Protein AF-A0AAW1QEC6-F1 (afdb_monomer_lite)

pLDDT: mean 80.55, std 9.45, range [51.34, 94.81]

InterPro domains:
  IPR000467 G-patch domain [PF01585] (105-147)
  IPR000467 G-patch domain [PS50174] (104-147)
  IPR000467 G-patch domain [SM00443] (102-147)
  IPR039146 G patch domain and ankyrin repeat-containing protein 1 [PTHR20923] (83-147)

Organism: NCBI:txid41462

Secondary structure (DSSP, 8-state):
-HHHHH--S-TT--EEEE----HHHHHHHHHHHHHTT-EEEEETTTEEEEE--TT--PPPHHHHHHHHHHHHT--SSSPPPHHHHHHHHHHHHTT---SSPPPTTSHHHHHHHHTT--TTPPSSTTS-S--SPPPP------SPTT-

Sequence (147 aa):
MASFVGDASQPSRTALELPRYTKLQRQQVRALAAVFGLEPRACGRVGQTLFKTKRAGPLTAAGEAQAQRLLACSITYGRPTAQLAQEMQAAMNQRTTLTTPIAETNKGSQMLRQMGWSQGMGLGVRGQGIMEPVPVALKHNRHGLGH

Structure (mmCIF, N/CA/C/O backbone):
data_AF-A0AAW1QEC6-F1
#
_entry.id   AF-A0AAW1QEC6-F1
#
loop_
_atom_site.group_PDB
_atom_site.id
_atom_site.type_symbol
_atom_site.label_atom_id
_atom_site.label_alt_id
_atom_site.label_comp_id
_atom_site.label_asym_id
_atom_site.label_entity_id
_atom_site.label_seq_id
_atom_site.pdbx_PDB_ins_code
_atom_site.Cartn_x
_atom_site.Cartn_y
_atom_site.Cartn_z
_atom_site.occupancy
_atom_site.B_iso_or_equiv
_atom_site.auth_seq_id
_atom_site.auth_comp_id
_atom_site.auth_asym_id
_atom_site.auth_atom_id
_atom_site.pdbx_PDB_model_num
ATOM 1 N N . MET A 1 1 ? 14.346 11.315 -0.765 1.00 71.31 1 MET A N 1
ATOM 2 C CA . MET A 1 1 ? 12.961 11.039 -0.310 1.00 71.31 1 MET A CA 1
ATOM 3 C C . MET A 1 1 ? 12.789 11.362 1.164 1.00 71.31 1 MET A C 1
ATOM 5 O O . MET A 1 1 ? 11.899 12.139 1.459 1.00 71.31 1 MET A O 1
ATOM 9 N N . ALA A 1 2 ? 13.643 10.848 2.058 1.00 75.25 2 ALA A N 1
ATOM 10 C CA . ALA A 1 2 ? 13.577 11.156 3.492 1.00 75.25 2 ALA A CA 1
ATOM 11 C C . ALA A 1 2 ? 13.607 12.668 3.790 1.00 75.25 2 ALA A C 1
ATOM 13 O O . ALA A 1 2 ? 12.725 13.164 4.482 1.00 75.25 2 ALA A O 1
ATOM 14 N N . SER A 1 3 ? 14.531 13.409 3.162 1.00 79.62 3 SER A N 1
ATOM 15 C CA . SER A 1 3 ? 14.571 14.876 3.242 1.00 79.62 3 SER A CA 1
ATOM 16 C C . SER A 1 3 ? 13.251 15.510 2.806 1.00 79.62 3 SER A C 1
ATOM 18 O O . SER A 1 3 ? 12.664 16.263 3.556 1.00 79.62 3 SER A O 1
ATOM 20 N N . PHE A 1 4 ? 12.716 15.133 1.644 1.00 81.50 4 PHE A N 1
ATOM 21 C CA . PHE A 1 4 ? 11.444 15.660 1.136 1.00 81.50 4 PHE A CA 1
ATOM 22 C C . PHE A 1 4 ? 10.246 15.418 2.074 1.00 81.50 4 PHE A C 1
ATOM 24 O O . PHE A 1 4 ? 9.373 16.277 2.165 1.00 81.50 4 PHE A O 1
ATOM 31 N N . VAL A 1 5 ? 10.193 14.275 2.765 1.00 80.06 5 VAL A N 1
ATOM 32 C CA . VAL A 1 5 ? 9.116 13.946 3.717 1.00 80.06 5 VAL A CA 1
ATOM 33 C C . VAL A 1 5 ? 9.247 14.749 5.014 1.00 80.06 5 VAL A C 1
ATOM 35 O O . VAL A 1 5 ? 8.240 15.254 5.502 1.00 80.06 5 VAL A O 1
ATOM 38 N N . GLY A 1 6 ? 10.467 14.887 5.544 1.00 72.00 6 GLY A N 1
ATOM 39 C CA . GLY A 1 6 ? 10.747 15.599 6.798 1.00 72.00 6 GLY A CA 1
ATOM 40 C C . GLY A 1 6 ? 10.926 17.114 6.663 1.00 72.00 6 GLY A C 1
ATOM 41 O O . GLY A 1 6 ? 10.978 17.809 7.672 1.00 72.00 6 GLY A O 1
ATOM 42 N N . ASP A 1 7 ? 11.021 17.637 5.440 1.00 70.25 7 ASP A N 1
ATOM 43 C CA . ASP A 1 7 ? 11.216 19.062 5.191 1.00 70.25 7 ASP A CA 1
ATOM 44 C C . ASP A 1 7 ? 9.932 19.850 5.498 1.00 70.25 7 ASP A C 1
ATOM 46 O O . ASP A 1 7 ? 9.018 19.964 4.670 1.00 70.25 7 ASP A O 1
ATOM 50 N N . ALA A 1 8 ? 9.864 20.348 6.734 1.00 60.38 8 ALA A N 1
ATOM 51 C CA . ALA A 1 8 ? 8.853 21.276 7.230 1.00 60.38 8 ALA A CA 1
ATOM 52 C C . ALA A 1 8 ? 9.161 22.740 6.854 1.00 60.38 8 ALA A C 1
ATOM 54 O O . ALA A 1 8 ? 8.306 23.604 7.042 1.00 60.38 8 ALA A O 1
ATOM 55 N N . SER A 1 9 ? 10.353 23.029 6.307 1.00 59.28 9 SER A N 1
ATOM 56 C CA . SER A 1 9 ? 10.791 24.388 5.957 1.00 59.28 9 SER A CA 1
ATOM 57 C C . SER A 1 9 ? 10.097 24.924 4.697 1.00 59.28 9 SER A C 1
ATOM 59 O O . SER A 1 9 ? 9.958 26.135 4.538 1.00 59.28 9 SER A O 1
ATOM 61 N N . GLN A 1 10 ? 9.594 24.042 3.823 1.00 61.31 10 GLN A N 1
ATOM 62 C CA . GLN A 1 10 ? 8.855 24.413 2.608 1.00 61.31 10 GLN A CA 1
ATOM 63 C C . GLN A 1 10 ? 7.491 23.701 2.520 1.00 61.31 10 GLN A C 1
ATOM 65 O O . GLN A 1 10 ? 7.346 22.712 1.791 1.00 61.31 10 GLN A O 1
ATOM 70 N N . PRO A 1 11 ? 6.448 24.201 3.212 1.00 61.31 11 PRO A N 1
ATOM 71 C CA . PRO A 1 11 ? 5.111 23.599 3.186 1.00 61.31 11 PRO A CA 1
ATOM 72 C C . PRO A 1 11 ? 4.433 23.661 1.804 1.00 61.31 11 PRO A C 1
ATOM 74 O O . PRO A 1 11 ? 3.554 22.851 1.518 1.00 61.31 11 PRO A O 1
ATOM 77 N N . SER A 1 12 ? 4.859 24.569 0.918 1.00 64.56 12 SER A N 1
ATOM 78 C CA . SER A 1 12 ? 4.348 24.689 -0.458 1.00 64.56 12 SER A CA 1
ATOM 79 C C . SER A 1 12 ? 4.882 23.612 -1.411 1.00 64.56 12 SER A C 1
ATOM 81 O O . SER A 1 12 ? 4.292 23.371 -2.466 1.00 64.56 12 SER A O 1
ATOM 83 N N . ARG A 1 13 ? 5.980 22.928 -1.057 1.00 72.06 13 ARG A N 1
ATOM 84 C CA . ARG A 1 13 ? 6.602 21.906 -1.902 1.00 72.06 13 ARG A CA 1
ATOM 85 C C . ARG A 1 13 ? 5.880 20.568 -1.733 1.00 72.06 13 ARG A C 1
ATOM 87 O O . ARG A 1 13 ? 6.297 19.683 -0.983 1.00 72.06 13 ARG A O 1
ATOM 94 N N . THR A 1 14 ? 4.769 20.427 -2.448 1.00 81.50 14 THR A N 1
ATOM 95 C CA . THR A 1 14 ? 3.916 19.226 -2.440 1.00 81.50 14 THR A CA 1
ATOM 96 C C . THR A 1 14 ? 4.393 18.137 -3.400 1.00 81.50 14 THR A C 1
ATOM 98 O O . THR A 1 14 ? 3.990 16.981 -3.249 1.00 81.50 14 THR A O 1
ATOM 101 N N . ALA A 1 15 ? 5.280 18.485 -4.337 1.00 85.88 15 ALA A N 1
ATOM 102 C CA . ALA A 1 15 ? 5.797 17.607 -5.378 1.00 85.88 15 ALA A CA 1
ATOM 103 C C . ALA A 1 15 ? 7.336 17.560 -5.400 1.00 85.88 15 ALA A C 1
ATOM 105 O O . ALA A 1 15 ? 8.022 18.567 -5.205 1.00 85.88 15 ALA A O 1
ATOM 106 N N . LEU A 1 16 ? 7.877 16.373 -5.673 1.00 88.69 16 LEU A N 1
ATOM 107 C CA . LEU A 1 16 ? 9.286 16.119 -5.948 1.00 88.69 16 LEU A CA 1
ATOM 108 C C . LEU A 1 16 ? 9.418 15.530 -7.351 1.00 88.69 16 LEU A C 1
ATOM 110 O O . LEU A 1 16 ? 9.093 14.362 -7.576 1.00 88.69 16 LEU A O 1
ATOM 114 N N . GLU A 1 17 ? 9.919 16.340 -8.276 1.00 86.94 17 GLU A N 1
ATOM 115 C CA . GLU A 1 17 ? 10.303 15.890 -9.612 1.00 86.94 17 GLU A CA 1
ATOM 116 C C . GLU A 1 17 ? 11.584 15.062 -9.538 1.00 86.94 17 GLU A C 1
ATOM 118 O O . GLU A 1 17 ? 12.556 15.447 -8.881 1.00 86.94 17 GLU A O 1
ATOM 123 N N . LEU A 1 18 ? 11.582 13.912 -10.208 1.00 85.88 18 LEU A N 1
ATOM 124 C CA . LEU A 1 18 ? 12.736 13.030 -10.284 1.00 85.88 18 LEU A CA 1
ATOM 125 C C . LEU A 1 18 ? 13.366 13.077 -11.680 1.00 85.88 18 LEU A C 1
ATOM 127 O O . LEU A 1 18 ? 12.648 13.179 -12.681 1.00 85.88 18 LEU A O 1
ATOM 131 N N . PRO A 1 19 ? 14.701 12.948 -11.776 1.00 85.06 19 PRO A N 1
ATOM 132 C CA . PRO A 1 19 ? 15.376 12.850 -13.060 1.00 85.06 19 PRO A CA 1
ATOM 133 C C . PRO A 1 19 ? 14.947 11.584 -13.815 1.00 85.06 19 PRO A C 1
ATOM 135 O O . PRO A 1 19 ? 14.337 10.659 -13.272 1.00 85.06 19 PRO A O 1
ATOM 138 N N . ARG A 1 20 ? 15.264 11.540 -15.111 1.00 83.50 20 ARG A N 1
ATOM 139 C CA . ARG A 1 20 ? 14.908 10.413 -15.981 1.00 83.50 20 ARG A CA 1
ATOM 140 C C . ARG A 1 20 ? 15.663 9.154 -15.554 1.00 83.50 20 ARG A C 1
ATOM 142 O O . ARG A 1 20 ? 16.835 8.986 -15.865 1.00 83.50 20 ARG A O 1
ATOM 149 N N . TYR A 1 21 ? 14.958 8.264 -14.871 1.00 82.31 21 TYR A N 1
ATOM 150 C CA . TYR A 1 21 ? 15.493 6.997 -14.381 1.00 82.31 21 TYR A CA 1
ATOM 151 C C . TYR A 1 21 ? 15.250 5.836 -15.346 1.00 82.31 21 TYR A C 1
ATOM 153 O O . TYR A 1 21 ? 14.312 5.867 -16.148 1.00 82.31 21 TYR A O 1
ATOM 161 N N . THR A 1 22 ? 16.043 4.768 -15.229 1.00 84.31 22 THR A N 1
ATOM 162 C CA . THR A 1 22 ? 15.800 3.491 -15.921 1.00 84.31 22 THR A CA 1
ATOM 163 C C . THR A 1 22 ? 14.526 2.807 -15.405 1.00 84.31 22 THR A C 1
ATOM 165 O O . THR A 1 22 ? 13.953 3.192 -14.384 1.00 84.31 22 THR A O 1
ATOM 168 N N . LYS A 1 23 ? 14.032 1.770 -16.103 1.00 80.50 23 LYS A N 1
ATOM 169 C CA . LYS A 1 23 ? 12.811 1.047 -15.685 1.00 80.50 23 LYS A CA 1
ATOM 170 C C . LYS A 1 23 ? 12.940 0.469 -14.270 1.00 80.50 23 LYS A C 1
ATOM 172 O O . LYS A 1 23 ? 11.998 0.598 -13.491 1.00 80.50 23 LYS A O 1
ATOM 177 N N . LEU A 1 24 ? 14.092 -0.127 -13.957 1.00 81.62 24 LEU A N 1
ATOM 178 C CA . LEU A 1 24 ? 14.366 -0.730 -12.653 1.00 81.62 24 LEU A CA 1
ATOM 179 C C . LEU A 1 24 ? 14.425 0.335 -11.555 1.00 81.62 24 LEU A C 1
ATOM 181 O O . LEU A 1 24 ? 13.728 0.217 -10.553 1.00 81.62 24 LEU A O 1
ATOM 185 N N . GLN A 1 25 ? 15.154 1.424 -11.802 1.00 82.81 25 GLN A N 1
ATOM 186 C CA . GLN A 1 25 ? 15.245 2.553 -10.877 1.00 82.81 25 GLN A CA 1
ATOM 187 C C . GLN A 1 25 ? 13.868 3.168 -10.592 1.00 82.81 25 GLN A C 1
ATOM 189 O O . GLN A 1 25 ? 13.530 3.419 -9.441 1.00 82.81 25 GLN A O 1
ATOM 194 N N . ARG A 1 26 ? 13.008 3.334 -11.608 1.00 84.88 26 ARG A N 1
ATOM 195 C CA . ARG A 1 26 ? 11.623 3.795 -11.392 1.00 84.88 26 ARG A CA 1
ATOM 196 C C . ARG A 1 26 ? 10.812 2.822 -10.541 1.00 84.88 26 ARG A C 1
ATOM 198 O O . ARG A 1 26 ? 9.991 3.250 -9.733 1.00 84.88 26 ARG A O 1
ATOM 205 N N . GLN A 1 27 ? 11.008 1.518 -10.716 1.00 85.25 27 GLN A N 1
ATOM 206 C CA . GLN A 1 27 ? 10.331 0.512 -9.900 1.00 85.25 27 GLN A CA 1
ATOM 207 C C . GLN A 1 27 ? 10.811 0.564 -8.442 1.00 85.25 27 GLN A C 1
ATOM 209 O O . GLN A 1 27 ? 9.979 0.531 -7.540 1.00 85.25 27 GLN A O 1
ATOM 214 N N . GLN A 1 28 ? 12.116 0.737 -8.209 1.00 85.44 28 GLN A N 1
ATOM 215 C CA . GLN A 1 28 ? 12.687 0.940 -6.871 1.00 85.44 28 GLN A CA 1
ATOM 216 C C . GLN A 1 28 ? 12.146 2.217 -6.224 1.00 85.44 28 GLN A C 1
ATOM 218 O O . GLN A 1 28 ? 11.665 2.188 -5.097 1.00 85.44 28 GLN A O 1
ATOM 223 N N . VAL A 1 29 ? 12.119 3.324 -6.968 1.00 88.94 29 VAL A N 1
ATOM 224 C CA . VAL A 1 29 ? 11.516 4.593 -6.539 1.00 88.94 29 VAL A CA 1
ATOM 225 C C . VAL A 1 29 ? 10.046 4.411 -6.165 1.00 88.94 29 VAL A C 1
ATOM 227 O O . VAL A 1 29 ? 9.602 4.977 -5.173 1.00 88.94 29 VAL A O 1
ATOM 230 N N . ARG A 1 30 ? 9.272 3.627 -6.925 1.00 89.12 30 ARG A N 1
ATOM 231 C CA . ARG A 1 30 ? 7.867 3.332 -6.593 1.00 89.12 30 ARG A CA 1
ATOM 232 C C . ARG A 1 30 ? 7.731 2.514 -5.312 1.00 89.12 30 ARG A C 1
ATOM 234 O O . ARG A 1 30 ? 6.846 2.829 -4.521 1.00 89.12 30 ARG A O 1
ATOM 241 N N . ALA A 1 31 ? 8.590 1.514 -5.116 1.00 89.00 31 ALA A N 1
ATOM 242 C CA . ALA A 1 31 ? 8.621 0.707 -3.900 1.00 89.00 31 ALA A CA 1
ATOM 243 C C . ALA A 1 31 ? 8.974 1.567 -2.677 1.00 89.00 31 ALA A C 1
ATOM 245 O O . ALA A 1 31 ? 8.242 1.566 -1.693 1.00 89.00 31 ALA A O 1
ATOM 246 N N . LEU A 1 32 ? 10.018 2.395 -2.776 1.00 89.31 32 LEU A N 1
ATOM 247 C CA . LEU A 1 32 ? 10.386 3.349 -1.728 1.00 89.31 32 LEU A CA 1
ATOM 248 C C . LEU A 1 32 ? 9.261 4.354 -1.465 1.00 89.31 32 LEU A C 1
ATOM 250 O O . LEU A 1 32 ? 8.877 4.558 -0.320 1.00 89.31 32 LEU A O 1
ATOM 254 N N . ALA A 1 33 ? 8.669 4.934 -2.510 1.00 90.56 33 ALA A N 1
ATOM 255 C CA . ALA A 1 33 ? 7.537 5.844 -2.365 1.00 90.56 33 ALA A CA 1
ATOM 256 C C . ALA A 1 33 ? 6.349 5.185 -1.645 1.00 90.56 33 ALA A C 1
ATOM 258 O O . ALA A 1 33 ? 5.642 5.865 -0.910 1.00 90.56 33 ALA A O 1
ATOM 259 N N . ALA A 1 34 ? 6.128 3.878 -1.823 1.00 89.00 34 ALA A N 1
ATOM 260 C CA . ALA A 1 34 ? 5.103 3.150 -1.080 1.00 89.00 34 ALA A CA 1
ATOM 261 C C . ALA A 1 34 ? 5.417 3.083 0.420 1.00 89.00 34 ALA A C 1
ATOM 263 O O . ALA A 1 34 ? 4.536 3.404 1.214 1.00 89.00 34 ALA A O 1
ATOM 264 N N . VAL A 1 35 ? 6.667 2.781 0.789 1.00 88.62 35 VAL A N 1
ATOM 265 C CA . VAL A 1 35 ? 7.128 2.769 2.189 1.00 88.62 35 VAL A CA 1
ATOM 266 C C . VAL A 1 35 ? 6.982 4.153 2.832 1.00 88.62 35 VAL A C 1
ATOM 268 O O . VAL A 1 35 ? 6.436 4.271 3.921 1.00 88.62 35 VAL A O 1
ATOM 271 N N . PHE A 1 36 ? 7.378 5.218 2.127 1.00 88.62 36 PHE A N 1
ATOM 272 C CA . PHE A 1 36 ? 7.266 6.609 2.599 1.00 88.62 36 PHE A CA 1
ATOM 273 C C . PHE A 1 36 ? 5.845 7.205 2.518 1.00 88.62 36 PHE A C 1
ATOM 275 O O . PHE A 1 36 ? 5.664 8.386 2.811 1.00 88.62 36 PHE A O 1
ATOM 282 N N . GLY A 1 37 ? 4.834 6.449 2.074 1.00 87.12 37 GLY A N 1
ATOM 283 C CA . GLY A 1 37 ? 3.468 6.969 1.926 1.00 87.12 37 GLY A CA 1
ATOM 284 C C . GLY A 1 37 ? 3.323 8.077 0.869 1.00 87.12 37 GLY A C 1
ATOM 285 O O . GLY A 1 37 ? 2.367 8.854 0.906 1.00 87.12 37 GLY A O 1
ATOM 286 N N . LEU A 1 38 ? 4.257 8.164 -0.079 1.00 90.19 38 LEU A N 1
ATOM 287 C CA . LEU A 1 38 ? 4.246 9.112 -1.194 1.00 90.19 38 LEU A CA 1
ATOM 288 C C . LEU A 1 38 ? 3.453 8.551 -2.382 1.00 90.19 38 LEU A C 1
ATOM 290 O O . LEU A 1 38 ? 3.430 7.339 -2.621 1.00 90.19 38 LEU A O 1
ATOM 294 N N . GLU A 1 39 ? 2.835 9.432 -3.167 1.00 88.88 39 GLU A N 1
ATOM 295 C CA . GLU A 1 39 ? 2.112 9.067 -4.389 1.00 88.88 39 GLU A CA 1
ATOM 296 C C . GLU A 1 39 ? 2.982 9.322 -5.630 1.00 88.88 39 GLU A C 1
ATOM 298 O O . GLU A 1 39 ? 3.249 10.474 -5.971 1.00 88.88 39 GLU A O 1
ATOM 303 N N . PRO A 1 40 ? 3.446 8.272 -6.333 1.00 89.50 40 PRO A N 1
ATOM 304 C CA . PRO A 1 40 ? 4.166 8.437 -7.584 1.00 89.50 40 PRO A CA 1
ATOM 305 C C . PRO A 1 40 ? 3.208 8.659 -8.757 1.00 89.50 40 PRO A C 1
ATOM 307 O O . PRO A 1 40 ? 2.384 7.797 -9.061 1.00 89.50 40 PRO A O 1
ATOM 310 N N . ARG A 1 41 ? 3.403 9.742 -9.507 1.00 87.44 41 ARG A N 1
ATOM 311 C CA . ARG A 1 41 ? 2.774 9.978 -10.810 1.00 87.44 41 ARG A CA 1
ATOM 312 C C . ARG A 1 41 ? 3.795 9.857 -11.930 1.00 87.44 41 ARG A C 1
ATOM 314 O O . ARG A 1 41 ? 4.938 10.287 -11.802 1.00 87.44 41 ARG A O 1
ATOM 321 N N . ALA A 1 42 ? 3.395 9.218 -13.025 1.00 80.38 42 ALA A N 1
ATOM 322 C CA . ALA A 1 42 ? 4.206 9.179 -14.234 1.00 80.38 42 ALA A CA 1
ATOM 323 C C . ALA A 1 42 ? 4.023 10.490 -15.005 1.00 80.38 42 ALA A C 1
ATOM 325 O O . ALA A 1 42 ? 2.891 10.913 -15.223 1.00 80.38 42 ALA A O 1
ATOM 326 N N . CYS A 1 43 ? 5.126 11.089 -15.443 1.00 73.88 43 CYS A N 1
ATOM 327 C CA . CYS A 1 43 ? 5.116 12.255 -16.317 1.00 73.88 43 CYS A CA 1
ATOM 328 C C . CYS A 1 43 ? 5.709 11.850 -17.675 1.00 73.88 43 CYS A C 1
ATOM 330 O O . CYS A 1 43 ? 6.908 11.583 -17.811 1.00 73.88 43 CYS A O 1
ATOM 332 N N . GLY A 1 44 ? 4.848 11.718 -18.687 1.00 72.38 44 GLY A N 1
ATOM 333 C CA . GLY A 1 44 ? 5.244 11.259 -20.019 1.00 72.38 44 GLY A CA 1
ATOM 334 C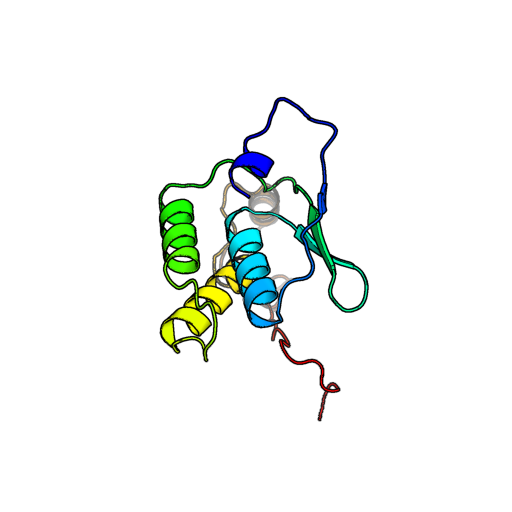 C . GLY A 1 44 ? 5.831 9.839 -20.034 1.00 72.38 44 GLY A C 1
ATOM 335 O O . GLY A 1 44 ? 5.399 8.951 -19.298 1.00 72.38 44 GLY A O 1
ATOM 336 N N . ARG A 1 45 ? 6.817 9.594 -20.912 1.00 66.12 45 ARG A N 1
ATOM 337 C CA . ARG A 1 45 ? 7.387 8.245 -21.119 1.00 66.12 45 ARG A CA 1
ATOM 338 C C . ARG A 1 45 ? 8.422 7.830 -20.065 1.00 66.12 45 ARG A C 1
ATOM 340 O O . ARG A 1 45 ? 8.553 6.635 -19.800 1.00 66.12 45 ARG A O 1
ATOM 347 N N . VAL A 1 46 ? 9.174 8.782 -19.503 1.00 66.06 46 VAL A N 1
ATOM 348 C CA . VAL A 1 46 ? 10.377 8.501 -18.683 1.00 66.06 46 VAL A CA 1
ATOM 349 C C . VAL A 1 46 ? 10.424 9.308 -17.376 1.00 66.06 46 VAL A C 1
ATOM 351 O O . VAL A 1 46 ? 11.205 8.968 -16.492 1.00 66.06 46 VAL A O 1
ATOM 354 N N . GLY A 1 47 ? 9.595 10.346 -17.228 1.00 78.06 47 GLY A N 1
ATOM 355 C CA . GLY A 1 47 ? 9.553 11.185 -16.030 1.00 78.06 47 GLY A CA 1
ATOM 356 C C . GLY A 1 47 ? 8.698 10.587 -14.914 1.00 78.06 47 GLY A C 1
ATOM 357 O O . GLY A 1 47 ? 7.765 9.811 -15.159 1.00 78.06 47 GLY A O 1
ATOM 358 N N . GLN A 1 48 ? 9.014 10.955 -13.675 1.00 85.38 48 GLN A N 1
ATOM 359 C CA . GLN A 1 48 ? 8.251 10.565 -12.497 1.00 85.38 48 GLN A CA 1
ATOM 360 C C . GLN A 1 48 ? 8.262 11.689 -11.461 1.00 85.38 48 GLN A C 1
ATOM 362 O O . GLN A 1 48 ? 9.312 12.248 -11.161 1.00 85.38 48 GLN A O 1
ATOM 367 N N . THR A 1 49 ? 7.101 11.945 -10.875 1.00 89.31 49 THR A N 1
ATOM 368 C CA . THR A 1 49 ? 6.899 12.962 -9.843 1.00 89.31 49 THR A CA 1
ATOM 369 C C . THR A 1 49 ? 6.333 12.288 -8.602 1.00 89.31 49 THR A C 1
ATOM 371 O O . THR A 1 49 ? 5.444 11.443 -8.713 1.00 89.31 49 THR A O 1
ATOM 374 N N . LEU A 1 50 ? 6.839 12.615 -7.417 1.00 90.44 50 LEU A N 1
ATOM 375 C CA . LEU A 1 50 ? 6.308 12.113 -6.148 1.00 90.44 50 LEU A CA 1
ATOM 376 C C . LEU A 1 50 ? 5.531 13.209 -5.432 1.00 90.44 50 LEU A C 1
ATOM 378 O O . LEU A 1 50 ? 6.062 14.295 -5.231 1.00 90.44 50 LEU A O 1
ATOM 382 N N . PHE A 1 51 ? 4.317 12.904 -4.992 1.00 89.56 51 PHE A N 1
ATOM 383 C CA . PHE A 1 51 ? 3.470 13.820 -4.239 1.00 89.56 51 PHE A CA 1
ATOM 384 C C . PHE A 1 51 ? 3.373 13.403 -2.773 1.00 89.56 51 PHE A C 1
ATOM 386 O O . PHE A 1 51 ? 3.286 12.210 -2.456 1.00 89.56 51 PHE A O 1
ATOM 393 N N . LYS A 1 52 ? 3.368 14.392 -1.874 1.00 88.81 52 LYS A N 1
ATOM 394 C CA . LYS A 1 52 ? 3.029 14.174 -0.462 1.00 88.81 52 LYS A CA 1
ATOM 395 C C . LYS A 1 52 ? 1.554 13.781 -0.355 1.00 88.81 52 LYS A C 1
ATOM 397 O O . LYS A 1 52 ? 0.697 14.369 -1.009 1.00 88.81 52 LYS A O 1
ATOM 402 N N . THR A 1 53 ? 1.254 12.797 0.486 1.00 85.94 53 THR A N 1
ATOM 403 C CA . THR A 1 53 ? -0.124 12.403 0.814 1.00 85.94 53 THR A CA 1
ATOM 404 C C . THR A 1 53 ? -0.373 12.606 2.305 1.00 85.94 53 THR A C 1
ATOM 406 O O . THR A 1 53 ? 0.570 12.808 3.063 1.00 85.94 53 THR A O 1
ATOM 409 N N . LYS A 1 54 ? -1.622 12.469 2.766 1.00 84.06 54 LYS A N 1
ATOM 410 C CA . LYS A 1 54 ? -1.946 12.472 4.209 1.00 84.06 54 LYS A CA 1
ATOM 411 C C . LYS A 1 54 ? -1.231 11.368 5.004 1.00 84.06 54 LYS A C 1
ATOM 413 O O . LYS A 1 54 ? -1.179 11.438 6.223 1.00 84.06 54 LYS A O 1
ATOM 418 N N . ARG A 1 55 ? -0.724 10.338 4.317 1.00 78.88 55 ARG A N 1
ATOM 419 C CA . ARG A 1 55 ? 0.046 9.228 4.898 1.00 78.88 55 ARG A CA 1
ATOM 420 C C . ARG A 1 55 ? 1.554 9.474 4.867 1.00 78.88 55 ARG A C 1
ATOM 422 O O . ARG A 1 55 ? 2.294 8.675 5.426 1.00 78.88 55 ARG A O 1
ATOM 429 N N . ALA A 1 56 ? 2.008 10.521 4.178 1.00 80.50 56 ALA A N 1
ATOM 430 C CA . ALA A 1 56 ? 3.417 10.867 4.134 1.00 80.50 56 ALA A CA 1
ATOM 431 C C . ALA A 1 56 ? 3.818 11.455 5.490 1.00 80.50 56 ALA A C 1
ATOM 433 O O . ALA A 1 56 ? 3.304 12.492 5.901 1.00 80.50 56 ALA A O 1
ATOM 434 N N . GLY A 1 57 ? 4.723 10.773 6.179 1.00 74.19 57 GLY A N 1
ATOM 435 C CA . GLY A 1 57 ? 5.210 11.150 7.497 1.00 74.19 57 GLY A CA 1
ATOM 436 C C . GLY A 1 57 ? 6.521 10.432 7.813 1.00 74.19 57 GLY A C 1
ATOM 437 O O . GLY A 1 57 ? 6.969 9.608 7.006 1.00 74.19 57 GLY A O 1
ATOM 438 N N . PRO A 1 58 ? 7.160 10.754 8.952 1.00 75.25 58 PRO A N 1
ATOM 439 C CA . PRO A 1 58 ? 8.361 10.055 9.391 1.00 75.25 58 PRO A CA 1
ATOM 440 C C . PRO A 1 58 ? 8.096 8.549 9.452 1.00 75.25 58 PRO A C 1
ATOM 442 O O . PRO A 1 58 ? 7.029 8.103 9.884 1.00 75.25 58 PRO A O 1
ATOM 445 N N . LEU A 1 59 ? 9.052 7.771 8.948 1.00 78.44 59 LEU A N 1
ATOM 446 C CA . LEU A 1 59 ? 8.923 6.323 8.903 1.00 78.44 59 LEU A CA 1
ATOM 447 C C . LEU A 1 59 ? 8.962 5.743 10.318 1.00 78.44 59 LEU A C 1
ATOM 449 O O . LEU A 1 59 ? 9.650 6.240 11.203 1.00 78.44 59 LEU A O 1
ATOM 453 N N . THR A 1 60 ? 8.236 4.647 10.515 1.00 84.69 60 THR A N 1
ATOM 454 C CA . THR A 1 60 ? 8.449 3.776 11.676 1.00 84.69 60 THR A CA 1
ATOM 455 C C . THR A 1 60 ? 9.792 3.053 11.532 1.00 84.69 60 THR A C 1
ATOM 457 O O . THR A 1 60 ? 10.235 2.822 10.407 1.00 84.69 60 THR A O 1
ATOM 460 N N . ALA A 1 61 ? 10.406 2.603 12.631 1.00 83.69 61 ALA A N 1
ATOM 461 C CA . ALA A 1 61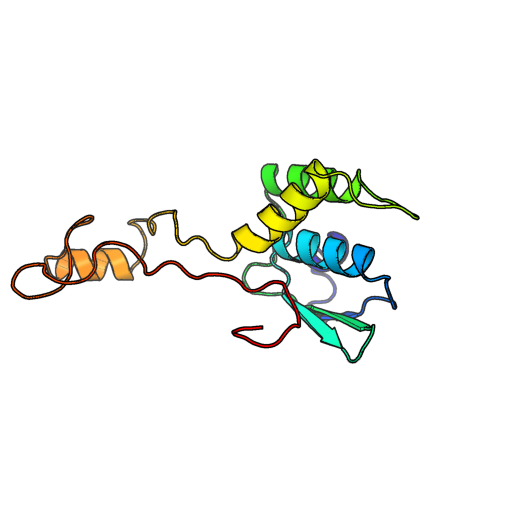 ? 11.667 1.845 12.584 1.00 83.69 61 ALA A CA 1
ATOM 462 C C . ALA A 1 61 ? 11.597 0.616 11.646 1.00 83.69 61 ALA A C 1
ATOM 464 O O . ALA A 1 61 ? 12.545 0.303 10.924 1.00 83.69 61 ALA A O 1
ATOM 465 N N . ALA A 1 62 ? 10.437 -0.048 11.584 1.00 83.44 62 ALA A N 1
ATOM 466 C CA . ALA A 1 62 ? 10.191 -1.144 10.645 1.00 83.44 62 ALA A CA 1
ATOM 467 C C . ALA A 1 62 ? 10.189 -0.672 9.177 1.00 83.44 62 ALA A C 1
ATOM 469 O O . ALA A 1 62 ? 10.765 -1.332 8.307 1.00 83.44 62 ALA A O 1
ATOM 470 N N . GLY A 1 63 ? 9.572 0.484 8.908 1.00 83.50 63 GLY A N 1
ATOM 471 C CA . GLY A 1 63 ? 9.581 1.126 7.595 1.00 83.50 63 GLY A CA 1
ATOM 472 C C . GLY A 1 63 ? 10.978 1.584 7.174 1.00 83.50 63 GLY A C 1
ATOM 473 O O . GLY A 1 63 ? 11.355 1.406 6.018 1.00 83.50 63 GLY A O 1
ATOM 474 N N . GLU A 1 64 ? 11.780 2.102 8.104 1.00 85.75 64 GLU A N 1
ATOM 475 C CA . GLU A 1 64 ? 13.175 2.482 7.852 1.00 85.75 64 GLU A CA 1
ATOM 476 C C . GLU A 1 64 ? 14.028 1.274 7.468 1.00 85.75 64 GLU A C 1
ATOM 478 O O . GLU A 1 64 ? 14.726 1.318 6.455 1.00 85.75 64 GLU A O 1
ATOM 483 N N . ALA A 1 65 ? 13.906 0.161 8.198 1.00 85.88 65 ALA A N 1
ATOM 484 C CA . ALA A 1 65 ? 14.600 -1.079 7.862 1.00 85.88 65 ALA A CA 1
ATOM 485 C C . ALA A 1 65 ? 14.194 -1.601 6.471 1.00 85.88 65 ALA A C 1
ATOM 487 O O . ALA A 1 65 ? 15.039 -2.052 5.699 1.00 85.88 65 ALA A O 1
ATOM 488 N N . GLN A 1 66 ? 12.907 -1.516 6.115 1.00 84.31 66 GLN A N 1
ATOM 489 C CA . GLN A 1 66 ? 12.426 -1.901 4.784 1.00 84.31 66 GLN A CA 1
ATOM 490 C C . GLN A 1 66 ? 12.971 -0.983 3.682 1.00 84.31 66 GLN A C 1
ATOM 492 O O . GLN A 1 66 ? 13.383 -1.469 2.629 1.00 84.31 66 GLN A O 1
ATOM 497 N N . ALA A 1 67 ? 13.026 0.329 3.920 1.00 87.12 67 ALA A N 1
ATOM 498 C CA . ALA A 1 67 ? 13.634 1.274 2.990 1.00 87.12 67 ALA A CA 1
ATOM 499 C C . ALA A 1 67 ? 15.137 1.007 2.812 1.00 87.12 67 ALA A C 1
ATOM 501 O O . ALA A 1 67 ? 15.628 1.031 1.685 1.00 87.12 67 ALA A O 1
ATOM 502 N N . GLN A 1 68 ? 15.856 0.698 3.895 1.00 86.38 68 GLN A N 1
ATOM 503 C CA . GLN A 1 68 ? 17.275 0.342 3.846 1.00 86.38 68 GLN A CA 1
ATOM 504 C C . GLN A 1 68 ? 17.521 -0.939 3.045 1.00 86.38 68 GLN A C 1
ATOM 506 O O . GLN A 1 68 ? 18.426 -0.942 2.219 1.00 86.38 68 GLN A O 1
ATOM 511 N N . ARG A 1 69 ? 16.698 -1.987 3.198 1.00 84.75 69 ARG A N 1
ATOM 512 C CA . ARG A 1 69 ? 16.804 -3.209 2.374 1.00 84.75 69 ARG A CA 1
ATOM 513 C C . ARG A 1 69 ? 16.612 -2.919 0.884 1.00 84.75 69 ARG A C 1
ATOM 515 O O . ARG A 1 69 ? 17.435 -3.313 0.062 1.00 84.75 69 ARG A O 1
ATOM 522 N N . LEU A 1 70 ? 15.597 -2.121 0.548 1.00 82.12 70 LEU A N 1
ATOM 523 C CA . LEU A 1 70 ? 15.342 -1.697 -0.832 1.00 82.12 70 LEU A CA 1
ATOM 524 C C . LEU A 1 70 ? 16.486 -0.853 -1.423 1.00 82.12 70 LEU A C 1
ATOM 526 O O . LEU A 1 70 ? 16.753 -0.946 -2.622 1.00 82.12 70 LEU A O 1
ATOM 530 N N . LEU A 1 71 ? 17.147 -0.026 -0.606 1.00 82.88 71 LEU A N 1
ATOM 531 C CA . LEU A 1 71 ? 18.289 0.800 -1.015 1.00 82.88 71 LEU A CA 1
ATOM 532 C C . LEU A 1 71 ? 19.601 0.010 -1.098 1.00 82.88 71 LEU A C 1
ATOM 534 O O . LEU A 1 71 ? 20.404 0.267 -1.995 1.00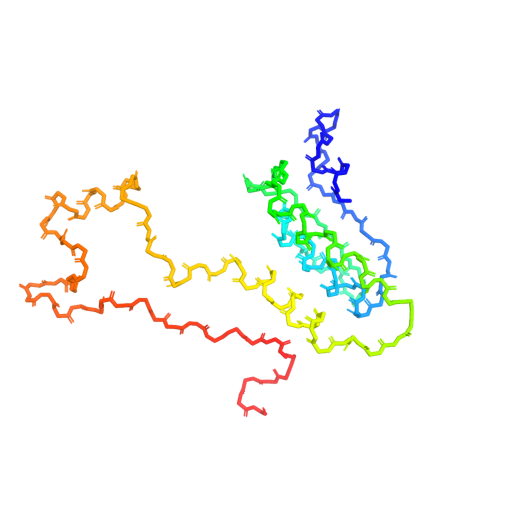 82.88 71 LEU A O 1
ATOM 538 N N . ALA A 1 72 ? 19.816 -0.951 -0.197 1.00 75.25 72 ALA A N 1
ATOM 539 C CA . ALA A 1 72 ? 21.012 -1.790 -0.153 1.00 75.25 72 ALA A CA 1
ATOM 540 C C . ALA A 1 72 ? 21.201 -2.567 -1.461 1.00 75.25 72 ALA A C 1
ATOM 542 O O . ALA A 1 72 ? 22.319 -2.727 -1.940 1.00 75.25 72 ALA A O 1
ATOM 543 N N . CYS A 1 73 ? 20.107 -2.962 -2.111 1.00 62.97 73 CYS A N 1
ATOM 544 C CA . CYS A 1 73 ? 20.147 -3.621 -3.409 1.00 62.97 73 CYS A CA 1
ATOM 545 C C . CYS A 1 73 ? 20.213 -2.641 -4.600 1.00 62.97 73 CYS A C 1
ATOM 547 O O . CYS A 1 73 ? 19.558 -2.850 -5.627 1.00 62.97 73 CYS A O 1
ATOM 549 N N . SER A 1 74 ? 20.987 -1.559 -4.476 1.00 61.31 74 SER A N 1
ATOM 550 C CA . SER A 1 74 ? 21.234 -0.569 -5.533 1.00 61.31 74 SER A CA 1
ATOM 551 C C . SER A 1 74 ? 22.015 -1.173 -6.709 1.00 61.31 74 SER A C 1
ATOM 553 O O . SER A 1 74 ? 23.217 -1.007 -6.870 1.00 61.31 74 SER A O 1
ATOM 555 N N . ILE A 1 75 ? 21.323 -1.914 -7.570 1.00 61.56 75 ILE A N 1
ATOM 556 C CA . ILE A 1 75 ? 21.933 -2.448 -8.785 1.00 61.56 75 ILE A CA 1
ATOM 557 C C . ILE A 1 75 ? 22.136 -1.291 -9.766 1.00 61.56 75 ILE A C 1
ATOM 559 O O . ILE A 1 75 ? 21.170 -0.693 -10.246 1.00 61.56 75 ILE A O 1
ATOM 563 N N . THR A 1 76 ? 23.394 -0.988 -10.082 1.00 56.06 76 THR A N 1
ATOM 564 C CA . THR A 1 76 ? 23.765 -0.021 -11.121 1.00 56.06 76 THR A CA 1
ATOM 565 C C . THR A 1 76 ? 23.526 -0.585 -12.521 1.00 56.06 76 THR A C 1
ATOM 567 O O . THR A 1 76 ? 22.997 0.142 -13.353 1.00 56.06 76 THR A O 1
ATOM 570 N N . TYR A 1 77 ? 23.766 -1.880 -12.769 1.00 51.34 77 TYR A N 1
ATOM 571 C CA . TYR A 1 77 ? 23.371 -2.591 -13.996 1.00 51.34 77 TYR A CA 1
ATOM 572 C C . TYR A 1 77 ? 23.212 -4.094 -13.706 1.00 51.34 77 TYR A C 1
ATOM 574 O O . TYR A 1 77 ? 24.152 -4.725 -13.237 1.00 51.34 77 TYR A O 1
ATOM 582 N N . GLY A 1 78 ? 22.030 -4.680 -13.941 1.00 60.53 78 GLY A N 1
ATOM 583 C CA . GLY A 1 78 ? 21.801 -6.115 -13.708 1.00 60.53 78 GLY A CA 1
ATOM 584 C C . GLY A 1 78 ? 20.346 -6.501 -13.423 1.00 60.53 78 GLY A C 1
ATOM 585 O O . GLY A 1 78 ? 19.495 -5.652 -13.148 1.00 60.53 78 GLY A O 1
ATOM 586 N N . ARG A 1 79 ? 20.051 -7.805 -13.515 1.00 62.62 79 ARG A N 1
ATOM 587 C CA . ARG A 1 79 ? 18.741 -8.379 -13.171 1.00 62.62 79 ARG A CA 1
ATOM 588 C C . ARG A 1 79 ? 18.581 -8.363 -11.642 1.00 62.62 79 ARG A C 1
ATOM 590 O O . ARG A 1 79 ? 19.481 -8.844 -10.959 1.00 62.62 79 ARG A O 1
ATOM 597 N N . PRO A 1 80 ? 17.468 -7.848 -11.094 1.00 67.75 80 PRO A N 1
ATOM 598 C CA . PRO A 1 80 ? 17.226 -7.899 -9.658 1.00 67.75 80 PRO A CA 1
ATOM 599 C C . PRO A 1 80 ? 17.182 -9.347 -9.164 1.00 67.75 80 PRO A C 1
ATOM 601 O O . PRO A 1 80 ? 16.527 -10.192 -9.779 1.00 67.75 80 PRO A O 1
ATOM 604 N N . THR A 1 81 ? 17.868 -9.621 -8.049 1.00 76.81 81 THR A N 1
ATOM 605 C CA . THR A 1 81 ? 17.761 -10.892 -7.321 1.00 76.81 81 THR A CA 1
ATOM 606 C C . THR A 1 81 ? 16.289 -11.166 -7.004 1.00 76.81 81 THR A C 1
ATOM 608 O O . THR A 1 81 ? 15.533 -10.234 -6.724 1.00 76.81 81 THR A O 1
ATOM 611 N N . ALA A 1 82 ? 15.865 -12.432 -7.026 1.00 78.88 82 ALA A N 1
ATOM 612 C CA . ALA A 1 82 ? 14.469 -12.806 -6.767 1.00 78.88 82 ALA A CA 1
ATOM 613 C C . ALA A 1 82 ? 13.937 -12.231 -5.439 1.00 78.88 82 ALA A C 1
ATOM 615 O O . ALA A 1 82 ? 12.818 -11.726 -5.389 1.00 78.88 82 ALA A O 1
ATOM 616 N N . GLN A 1 83 ? 14.782 -12.219 -4.403 1.00 78.69 83 GLN A N 1
ATOM 617 C CA . GLN A 1 83 ? 14.481 -11.629 -3.097 1.00 78.69 83 GLN A CA 1
ATOM 618 C C . GLN A 1 83 ? 14.170 -10.128 -3.194 1.00 78.69 83 GLN A C 1
ATOM 620 O O . GLN A 1 83 ? 13.133 -9.682 -2.714 1.00 78.69 83 GLN A O 1
ATOM 625 N N . LEU A 1 84 ? 15.000 -9.356 -3.901 1.00 75.19 84 LEU A N 1
ATOM 626 C CA . LEU A 1 84 ? 14.768 -7.927 -4.116 1.00 75.19 84 LEU A CA 1
ATOM 627 C C . LEU A 1 84 ? 13.465 -7.671 -4.880 1.00 75.19 84 LEU A C 1
ATOM 629 O O . LEU A 1 84 ? 12.699 -6.774 -4.534 1.00 75.19 84 LEU A O 1
ATOM 633 N N . ALA A 1 85 ? 13.198 -8.462 -5.922 1.00 79.06 85 ALA A N 1
ATOM 634 C CA . ALA A 1 85 ? 11.963 -8.339 -6.686 1.00 79.06 85 ALA A CA 1
ATOM 635 C C . ALA A 1 85 ? 10.734 -8.584 -5.796 1.00 79.06 85 ALA A C 1
ATOM 637 O O . ALA A 1 85 ? 9.763 -7.829 -5.873 1.00 79.06 85 ALA A O 1
ATOM 638 N N . GLN A 1 86 ? 10.802 -9.586 -4.917 1.00 81.94 86 GLN A N 1
ATOM 639 C CA . GLN A 1 86 ? 9.749 -9.891 -3.955 1.00 81.94 86 GLN A CA 1
ATOM 640 C C . GLN A 1 86 ? 9.562 -8.767 -2.929 1.00 81.94 86 GLN A C 1
ATOM 642 O O . GLN A 1 86 ? 8.427 -8.370 -2.679 1.00 81.94 86 GLN A O 1
ATOM 647 N N . GLU A 1 87 ? 10.636 -8.197 -2.381 1.00 82.31 87 GLU A N 1
ATOM 648 C CA . GLU A 1 87 ? 10.544 -7.078 -1.434 1.00 82.31 87 GLU A CA 1
ATOM 649 C C . GLU A 1 87 ? 9.967 -5.811 -2.074 1.00 82.31 87 GLU A C 1
ATOM 651 O O . GLU A 1 87 ? 9.095 -5.157 -1.496 1.00 82.31 87 GLU A O 1
ATOM 656 N N . MET A 1 88 ? 10.405 -5.479 -3.292 1.00 80.06 88 MET A N 1
ATOM 657 C CA . MET A 1 88 ? 9.860 -4.356 -4.061 1.00 80.06 88 MET A CA 1
ATOM 658 C C . MET A 1 88 ? 8.362 -4.540 -4.322 1.00 80.06 88 MET A C 1
ATOM 660 O O . MET A 1 88 ? 7.587 -3.585 -4.223 1.00 80.06 88 MET A O 1
ATOM 664 N N . GLN A 1 89 ? 7.951 -5.770 -4.634 1.00 80.25 89 GLN A N 1
ATOM 665 C CA . GLN A 1 89 ? 6.556 -6.130 -4.850 1.00 80.25 89 GLN A CA 1
ATOM 666 C C . GLN A 1 89 ? 5.746 -6.060 -3.546 1.00 80.25 89 GLN A C 1
ATOM 668 O O . GLN A 1 89 ? 4.655 -5.494 -3.531 1.00 80.25 89 GLN A O 1
ATOM 673 N N . ALA A 1 90 ? 6.294 -6.564 -2.439 1.00 80.81 90 ALA A N 1
ATOM 674 C CA . ALA A 1 90 ? 5.665 -6.521 -1.124 1.00 80.81 90 ALA A CA 1
ATOM 675 C C . ALA A 1 90 ? 5.449 -5.077 -0.648 1.00 80.81 90 ALA A C 1
ATOM 677 O O . ALA A 1 90 ? 4.347 -4.735 -0.225 1.00 80.81 90 ALA A O 1
ATOM 678 N N . ALA A 1 91 ? 6.452 -4.206 -0.802 1.00 80.75 91 ALA A N 1
ATOM 679 C CA . ALA A 1 91 ? 6.336 -2.779 -0.494 1.00 80.75 91 ALA A CA 1
ATOM 680 C C . ALA A 1 91 ? 5.214 -2.101 -1.298 1.00 80.75 91 ALA A C 1
ATOM 682 O O . ALA A 1 91 ? 4.447 -1.306 -0.762 1.00 80.75 91 ALA A O 1
ATOM 683 N N . MET A 1 92 ? 5.080 -2.443 -2.583 1.00 76.81 92 MET A N 1
ATOM 684 C CA . MET A 1 92 ? 4.009 -1.926 -3.437 1.00 76.81 92 MET A CA 1
ATOM 685 C C . MET A 1 92 ? 2.622 -2.426 -2.985 1.00 76.81 92 MET A C 1
ATOM 687 O O . MET A 1 92 ? 1.664 -1.648 -2.970 1.00 76.81 92 MET A O 1
ATOM 691 N N . ASN A 1 93 ? 2.527 -3.698 -2.584 1.00 75.25 93 ASN A N 1
ATOM 692 C CA . ASN A 1 93 ? 1.288 -4.360 -2.164 1.00 75.25 93 ASN A CA 1
ATOM 693 C C . ASN A 1 93 ? 0.810 -3.946 -0.760 1.00 75.25 93 ASN A C 1
ATOM 695 O O . ASN A 1 93 ? -0.373 -4.079 -0.462 1.00 75.25 93 ASN A O 1
ATOM 699 N N . GLN A 1 94 ? 1.671 -3.378 0.093 1.00 66.44 94 GLN A N 1
ATOM 700 C CA . GLN A 1 94 ? 1.271 -2.859 1.415 1.00 66.44 94 GLN A CA 1
ATOM 701 C C . GLN A 1 94 ? 0.186 -1.767 1.346 1.00 66.44 94 GLN A C 1
ATOM 703 O O . GLN A 1 94 ? -0.476 -1.488 2.341 1.00 66.44 94 GLN A O 1
ATOM 708 N N . ARG A 1 95 ? -0.048 -1.155 0.176 1.00 61.44 95 ARG A N 1
ATOM 709 C CA . ARG A 1 95 ? -1.155 -0.204 -0.020 1.00 61.44 95 ARG A CA 1
ATOM 710 C C . ARG A 1 95 ? -2.540 -0.860 -0.027 1.00 61.44 95 ARG A C 1
ATOM 712 O O . ARG A 1 95 ? -3.524 -0.142 0.135 1.00 61.44 95 A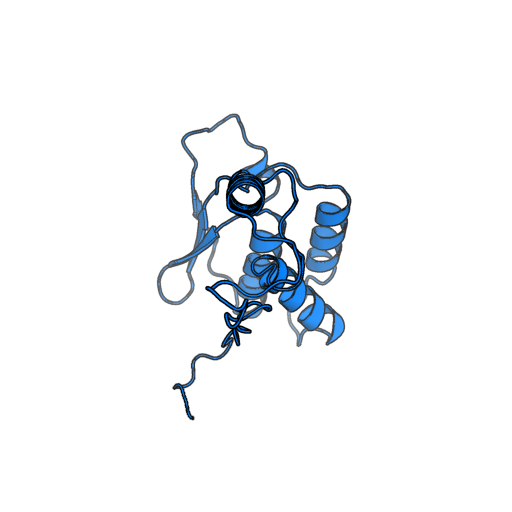RG A O 1
ATOM 719 N N . THR A 1 96 ? -2.623 -2.173 -0.229 1.00 59.75 96 THR A N 1
ATOM 720 C CA . THR A 1 96 ? -3.873 -2.940 -0.291 1.00 59.75 96 THR A CA 1
ATOM 721 C C . THR A 1 96 ? -3.948 -3.894 0.896 1.00 59.75 96 THR A C 1
ATOM 723 O O . THR A 1 96 ? -3.665 -5.083 0.777 1.00 59.75 96 THR A O 1
ATOM 726 N N . THR A 1 97 ? -4.315 -3.376 2.065 1.00 62.53 97 THR A N 1
ATOM 727 C CA . THR A 1 97 ? -4.529 -4.165 3.287 1.00 62.53 97 THR A CA 1
ATOM 728 C C . THR A 1 97 ? -5.890 -4.872 3.248 1.00 62.53 97 THR A C 1
ATOM 730 O O . THR A 1 97 ? -6.755 -4.609 4.076 1.00 62.53 97 THR A O 1
ATOM 733 N N . LEU A 1 98 ? -6.117 -5.725 2.243 1.00 63.91 98 LEU A N 1
ATOM 734 C CA . LEU A 1 98 ? -7.366 -6.495 2.112 1.00 63.91 98 LEU A CA 1
ATOM 735 C C . LEU A 1 98 ? -7.436 -7.671 3.098 1.00 63.91 98 LEU A C 1
ATOM 737 O O . LEU A 1 98 ? -8.512 -8.203 3.338 1.00 63.91 98 LEU A O 1
ATOM 741 N N . THR A 1 99 ? -6.294 -8.076 3.656 1.00 67.19 99 THR A N 1
ATOM 742 C CA . THR A 1 99 ? -6.165 -9.256 4.522 1.00 67.19 99 THR A CA 1
ATOM 743 C C . THR A 1 99 ? -6.206 -8.933 6.012 1.00 67.19 99 THR A C 1
ATOM 745 O O . THR A 1 99 ? -6.439 -9.825 6.821 1.00 67.19 99 THR A O 1
ATOM 748 N N . THR A 1 100 ? -5.971 -7.678 6.401 1.00 75.75 100 THR A N 1
ATOM 749 C CA . THR A 1 100 ? -6.015 -7.266 7.808 1.00 75.75 100 THR A CA 1
ATOM 750 C C . THR A 1 100 ? -7.391 -6.689 8.133 1.00 75.75 100 THR A C 1
ATOM 752 O O . THR A 1 100 ? -7.812 -5.753 7.444 1.00 75.75 100 THR A O 1
ATOM 755 N N . PRO A 1 101 ? -8.080 -7.182 9.177 1.00 76.75 101 PRO A N 1
ATOM 756 C CA . PRO A 1 101 ? -9.366 -6.633 9.580 1.00 76.75 101 PRO A CA 1
ATOM 757 C C . PRO A 1 101 ? -9.224 -5.160 9.974 1.00 76.75 101 PRO A C 1
ATOM 759 O O . PRO A 1 101 ? -8.193 -4.731 10.499 1.00 76.75 101 PRO A O 1
ATOM 762 N N . ILE A 1 102 ? -10.270 -4.375 9.711 1.00 82.56 102 ILE A N 1
ATOM 763 C CA . ILE A 1 102 ? -10.307 -2.976 10.133 1.00 82.56 102 ILE A CA 1
ATOM 764 C C . ILE A 1 102 ? -10.292 -2.903 11.664 1.00 82.56 102 ILE A C 1
ATOM 766 O O . ILE A 1 102 ? -10.931 -3.712 12.336 1.00 82.56 102 ILE A O 1
ATOM 770 N N . ALA A 1 103 ? -9.555 -1.942 12.220 1.00 85.25 103 ALA A N 1
ATOM 771 C CA . ALA A 1 103 ? -9.496 -1.760 13.666 1.00 85.25 103 ALA A CA 1
ATOM 772 C C . ALA A 1 103 ? -10.887 -1.444 14.239 1.00 85.25 103 ALA A C 1
ATOM 774 O O . ALA A 1 103 ? -11.626 -0.645 13.665 1.00 85.25 103 ALA A O 1
ATOM 775 N N . GLU A 1 104 ? -11.211 -2.001 15.408 1.00 84.69 104 GLU A N 1
ATOM 776 C CA . GLU A 1 104 ? -12.511 -1.794 16.070 1.00 84.69 104 GLU A CA 1
ATOM 777 C C . GLU A 1 104 ? -12.768 -0.339 16.482 1.00 84.69 104 GLU A C 1
ATOM 779 O O . GLU A 1 104 ? -13.910 0.086 16.663 1.00 84.69 104 GLU A O 1
ATOM 784 N N . THR A 1 105 ? -11.695 0.440 16.612 1.00 89.81 105 THR A N 1
ATOM 785 C CA . THR A 1 105 ? -11.721 1.879 16.889 1.00 89.81 105 THR A CA 1
ATOM 786 C C . THR A 1 105 ? -12.241 2.697 15.706 1.00 89.81 105 THR A C 1
ATOM 788 O O . THR A 1 105 ? -12.483 3.897 15.843 1.00 89.81 105 THR A O 1
ATOM 791 N N . ASN A 1 106 ? -12.417 2.083 14.532 1.00 90.69 106 ASN A N 1
ATOM 792 C CA . ASN A 1 106 ? -12.973 2.756 13.375 1.00 90.69 106 ASN A CA 1
ATOM 793 C C . ASN A 1 106 ? -14.452 3.108 13.614 1.00 90.69 106 ASN A C 1
ATOM 795 O O . ASN A 1 106 ? -15.262 2.280 14.028 1.00 90.69 106 ASN A O 1
ATOM 799 N N . LYS A 1 107 ? -14.836 4.347 13.297 1.00 93.56 107 LYS A N 1
ATOM 800 C CA . LYS A 1 107 ? -16.221 4.815 13.466 1.00 93.56 107 LYS A CA 1
ATOM 801 C C . LYS A 1 107 ? -17.223 3.955 12.687 1.00 93.56 107 LYS A C 1
ATOM 803 O O . LYS A 1 107 ? -18.301 3.675 13.192 1.00 93.56 107 LYS A O 1
ATOM 808 N N . GLY A 1 108 ? -16.854 3.491 11.492 1.00 91.38 108 GLY A N 1
ATOM 809 C CA . GLY A 1 108 ? -17.699 2.622 10.674 1.00 91.38 108 GLY A CA 1
ATOM 810 C C . GLY A 1 108 ? -17.945 1.256 11.317 1.00 91.38 108 GLY A C 1
ATOM 811 O O . GLY A 1 108 ? -19.085 0.804 11.351 1.00 91.38 108 GLY A O 1
ATOM 812 N N . SER A 1 109 ? -16.918 0.621 11.900 1.00 90.56 109 SER A N 1
ATOM 813 C CA . SER A 1 109 ? -17.105 -0.651 12.616 1.00 90.56 109 SER A CA 1
ATOM 814 C C . SER A 1 109 ? -17.964 -0.484 13.868 1.00 90.56 109 SER A C 1
ATOM 816 O O . SER A 1 109 ? -18.775 -1.356 14.167 1.00 90.56 109 SER A O 1
ATOM 818 N N . GLN A 1 110 ? -17.838 0.643 14.575 1.00 93.38 110 GLN A N 1
ATOM 819 C CA . GLN A 1 110 ? -18.689 0.955 15.729 1.00 93.38 110 GLN A CA 1
ATOM 820 C C . GLN A 1 110 ? -20.153 1.153 15.325 1.00 93.38 110 GLN A C 1
ATOM 822 O O . GLN A 1 110 ? -21.038 0.593 15.965 1.00 93.38 110 GLN A O 1
ATOM 827 N N . MET A 1 111 ? -20.410 1.888 14.238 1.00 94.81 111 MET A N 1
ATOM 828 C CA . MET A 1 111 ? -21.763 2.077 13.705 1.00 94.81 111 MET A CA 1
ATOM 829 C C . MET A 1 111 ? -22.396 0.747 13.290 1.00 94.81 111 MET A C 1
ATOM 831 O O . MET A 1 111 ? -23.531 0.471 13.659 1.00 94.81 111 MET A O 1
ATOM 835 N N . LEU A 1 112 ? -21.660 -0.112 12.578 1.00 92.12 112 LEU A N 1
ATOM 836 C CA . LEU A 1 112 ? -22.165 -1.431 12.185 1.00 92.12 112 LEU A CA 1
ATOM 837 C C . LEU A 1 112 ? -22.542 -2.280 13.409 1.00 92.12 112 LEU A C 1
ATOM 839 O O . LEU A 1 112 ? -23.623 -2.864 13.433 1.00 92.12 112 LEU A O 1
ATOM 843 N N . ARG A 1 113 ? -21.709 -2.275 14.459 1.00 91.00 113 ARG A N 1
ATOM 844 C CA . ARG A 1 113 ? -22.012 -2.951 15.734 1.00 91.00 113 ARG A CA 1
ATOM 845 C C . ARG A 1 113 ? -23.275 -2.420 16.402 1.00 91.00 113 ARG A C 1
ATOM 847 O O . ARG A 1 113 ? -24.091 -3.213 16.859 1.00 91.00 113 ARG A O 1
ATOM 854 N N . GLN A 1 114 ? -23.468 -1.102 16.421 1.00 93.69 114 GLN A N 1
ATOM 855 C CA . GLN A 1 114 ? -24.686 -0.484 16.963 1.00 93.69 114 GLN A CA 1
ATOM 856 C C . GLN A 1 114 ? -25.943 -0.868 16.171 1.00 93.69 114 GLN A C 1
ATOM 858 O O . GLN A 1 114 ? -27.020 -0.970 16.749 1.00 93.69 114 GLN A O 1
ATOM 863 N N . MET A 1 115 ? -25.800 -1.141 14.873 1.00 92.19 115 MET A N 1
ATOM 864 C CA . MET A 1 115 ? -26.878 -1.619 14.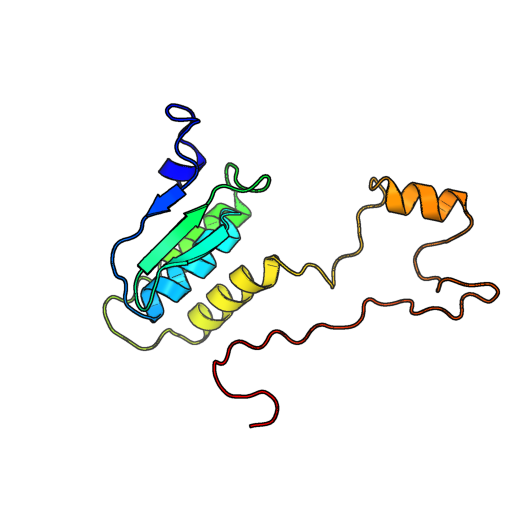001 1.00 92.19 115 MET A CA 1
ATOM 865 C C . MET A 1 115 ? -27.076 -3.147 14.056 1.00 92.19 115 MET A C 1
ATOM 867 O O . MET A 1 115 ? -27.826 -3.695 13.251 1.00 92.19 115 MET A O 1
ATOM 871 N N . GLY A 1 116 ? -26.413 -3.843 14.986 1.00 90.19 116 GLY A N 1
ATOM 872 C CA . GLY A 1 116 ? -26.565 -5.284 15.204 1.00 90.19 116 GLY A CA 1
ATOM 873 C C . GLY A 1 116 ? -25.652 -6.176 14.357 1.00 90.19 116 GLY A C 1
ATOM 874 O O . GLY A 1 116 ? -25.830 -7.390 14.364 1.00 90.19 116 GLY A O 1
ATOM 875 N N . TRP A 1 117 ? -24.674 -5.619 13.635 1.00 91.25 117 TRP A N 1
ATOM 876 C CA . TRP A 1 117 ? -23.686 -6.410 12.893 1.00 91.25 117 TRP A CA 1
ATOM 877 C C . TRP A 1 117 ? -22.484 -6.790 13.771 1.00 91.25 117 TRP A C 1
ATOM 879 O O . TRP A 1 117 ? -21.869 -5.933 14.406 1.00 91.25 117 TRP A O 1
ATOM 889 N N . SER A 1 118 ? -22.089 -8.064 13.768 1.00 87.69 118 SER A N 1
ATOM 890 C CA . SER A 1 118 ? -20.901 -8.561 14.475 1.00 87.69 118 SER A CA 1
ATOM 891 C C . SER A 1 118 ? -19.791 -8.981 13.510 1.00 87.69 118 SER A C 1
ATOM 893 O O . SER A 1 118 ? -20.044 -9.421 12.389 1.00 87.69 118 SER A O 1
ATOM 895 N N . GLN A 1 119 ? -18.536 -8.890 13.958 1.00 83.38 119 GLN A N 1
ATOM 896 C CA . GLN A 1 119 ? -17.392 -9.336 13.162 1.00 83.38 119 GLN A CA 1
ATOM 897 C C . GLN A 1 119 ? -17.528 -10.826 12.811 1.00 83.38 119 GLN A C 1
ATOM 899 O O . GLN A 1 119 ? -17.825 -11.644 13.677 1.00 83.38 119 GL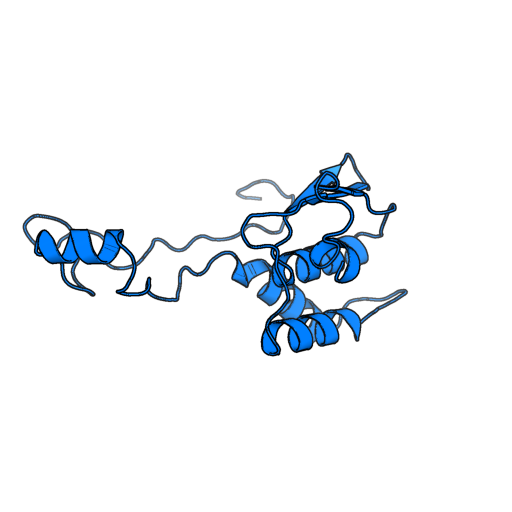N A O 1
ATOM 904 N N . GLY A 1 120 ? -17.319 -11.161 11.536 1.00 83.50 120 GLY A N 1
ATOM 905 C CA . GLY A 1 120 ? -17.488 -12.521 11.011 1.00 83.50 120 GLY A CA 1
ATOM 906 C C . GLY A 1 120 ? -18.899 -12.844 10.508 1.00 83.50 120 GLY A C 1
ATOM 907 O O . GLY A 1 120 ? -19.091 -13.908 9.932 1.00 83.50 120 GLY A O 1
ATOM 908 N N . MET A 1 121 ? -19.870 -11.937 10.666 1.00 88.44 121 MET A N 1
ATOM 909 C CA . MET A 1 121 ? -21.222 -12.097 10.125 1.00 88.44 121 MET A CA 1
ATOM 910 C C . MET A 1 121 ? -21.358 -11.404 8.761 1.00 88.44 121 MET A C 1
ATOM 912 O O . MET A 1 121 ? -20.856 -10.296 8.560 1.00 88.44 121 MET A O 1
ATOM 916 N N . GLY A 1 122 ? -22.065 -12.031 7.820 1.00 89.19 122 GLY A N 1
ATOM 917 C CA . GLY A 1 122 ? -22.475 -11.375 6.578 1.00 89.19 122 GLY A CA 1
ATOM 918 C C . GLY A 1 122 ? -23.540 -10.301 6.826 1.00 89.19 122 GLY A C 1
ATOM 919 O O . GLY A 1 122 ? -24.262 -10.330 7.820 1.00 89.19 122 GLY A O 1
ATOM 920 N N . LEU A 1 123 ? -23.660 -9.329 5.925 1.00 90.19 123 LEU A N 1
ATOM 921 C CA . LEU A 1 123 ? -24.732 -8.325 5.991 1.00 90.19 123 LEU A CA 1
ATOM 922 C C . LEU A 1 123 ? -26.070 -8.890 5.470 1.00 90.19 123 LEU A C 1
ATOM 924 O O . LEU A 1 123 ? -26.090 -9.832 4.685 1.00 90.19 123 LEU A O 1
ATOM 928 N N . GLY A 1 124 ? -27.199 -8.292 5.855 1.00 88.62 124 GLY A N 1
ATOM 929 C CA . GLY A 1 124 ? -28.537 -8.671 5.376 1.00 88.62 124 GLY A CA 1
ATOM 930 C C . GLY A 1 124 ? -29.380 -9.434 6.401 1.00 88.62 124 GLY A C 1
ATOM 931 O O . GLY A 1 124 ? -28.894 -9.837 7.452 1.00 88.62 124 GLY A O 1
ATOM 932 N N . VAL A 1 125 ? -30.667 -9.622 6.088 1.00 86.12 125 VAL A N 1
ATOM 933 C CA . VAL A 1 125 ? -31.698 -10.138 7.018 1.00 86.12 125 VAL A CA 1
ATOM 934 C C . VAL A 1 125 ? -31.341 -11.493 7.641 1.00 86.12 125 VAL A C 1
ATOM 936 O O . VAL A 1 125 ? -31.697 -11.757 8.783 1.00 86.12 125 VAL A O 1
ATOM 939 N N . ARG A 1 126 ? -30.641 -12.358 6.901 1.00 87.88 126 ARG A N 1
ATOM 940 C CA . ARG A 1 126 ? -30.179 -13.677 7.365 1.00 87.88 126 ARG A CA 1
ATOM 941 C C . ARG A 1 126 ? -28.653 -13.769 7.439 1.00 87.88 126 ARG A C 1
ATOM 943 O O . ARG A 1 126 ? -28.116 -14.868 7.481 1.00 87.88 126 ARG A O 1
ATOM 950 N N . GLY A 1 127 ? -27.956 -12.636 7.382 1.00 86.06 127 GLY A N 1
ATOM 951 C CA . GLY A 1 127 ? -26.499 -12.594 7.287 1.00 86.06 127 GLY A CA 1
ATOM 952 C C . GLY A 1 127 ? -25.939 -13.209 6.000 1.00 86.06 127 GLY A C 1
ATOM 953 O O . GLY A 1 127 ? -24.829 -13.725 6.000 1.00 86.06 127 GLY A O 1
ATOM 954 N N . GLN A 1 128 ? -26.709 -13.181 4.909 1.00 91.31 128 GLN A N 1
ATOM 955 C CA . GLN A 1 128 ? -26.368 -13.822 3.632 1.00 91.31 128 GLN A CA 1
ATOM 956 C C . GLN A 1 128 ? -25.353 -13.047 2.775 1.00 91.31 128 GLN A C 1
ATOM 958 O O . GLN A 1 128 ? -24.968 -13.497 1.698 1.00 91.31 128 GLN A O 1
ATOM 963 N N . GLY A 1 129 ? -24.991 -11.838 3.192 1.00 90.25 129 GLY A N 1
ATOM 964 C CA . GLY A 1 129 ? -24.032 -10.993 2.501 1.00 90.25 129 GLY A CA 1
ATOM 965 C C . GLY A 1 129 ? -22.619 -11.560 2.569 1.00 90.25 129 GLY A C 1
ATOM 966 O O . GLY A 1 129 ? -22.287 -12.377 3.424 1.00 90.25 129 GLY A O 1
ATOM 967 N N . ILE A 1 130 ? -21.769 -11.087 1.663 1.00 89.62 130 ILE A N 1
ATOM 968 C CA . ILE A 1 130 ? -20.374 -11.513 1.579 1.00 89.62 130 ILE A CA 1
ATOM 969 C C . ILE A 1 130 ? -19.648 -11.151 2.887 1.00 89.62 130 ILE A C 1
ATOM 971 O O . ILE A 1 130 ? -19.643 -9.991 3.298 1.00 89.62 130 ILE A O 1
ATOM 975 N N . MET A 1 131 ? -19.040 -12.151 3.527 1.00 86.75 131 MET A N 1
ATOM 976 C CA . MET A 1 131 ? -18.280 -11.993 4.773 1.00 86.75 131 MET A CA 1
ATOM 977 C C . MET A 1 131 ? -16.859 -11.473 4.537 1.00 86.75 131 MET A C 1
ATOM 979 O O . MET A 1 131 ? -16.365 -10.646 5.301 1.00 86.75 131 MET A O 1
ATOM 983 N N . GLU A 1 132 ? -16.199 -11.962 3.488 1.00 83.50 132 GLU A N 1
ATOM 984 C CA . GLU A 1 132 ? -14.810 -11.627 3.178 1.00 83.50 132 GLU A CA 1
ATOM 985 C C . GLU A 1 132 ? -14.717 -10.627 2.018 1.00 83.50 132 GLU A C 1
ATOM 987 O O . GLU A 1 132 ? -15.463 -10.737 1.045 1.00 83.50 132 GLU A O 1
ATOM 992 N N . PRO A 1 133 ? -13.799 -9.648 2.061 1.00 84.44 133 PRO A N 1
ATOM 993 C CA . PRO A 1 133 ? -13.608 -8.729 0.946 1.00 84.44 133 PRO A CA 1
ATOM 994 C C . PRO A 1 133 ? -13.311 -9.473 -0.360 1.00 84.44 133 PRO A C 1
ATOM 996 O O . PRO A 1 133 ? -12.503 -10.399 -0.392 1.00 84.44 133 PRO A O 1
ATOM 999 N N . VAL A 1 134 ? -13.916 -9.025 -1.463 1.00 85.81 134 VAL A N 1
ATOM 1000 C CA . VAL A 1 134 ? -13.634 -9.596 -2.786 1.00 85.81 134 VAL A CA 1
ATOM 1001 C C . VAL A 1 134 ? -12.150 -9.382 -3.120 1.00 85.81 134 VAL A C 1
ATOM 1003 O O . VAL A 1 134 ? -11.680 -8.237 -3.087 1.00 85.81 134 VAL A O 1
ATOM 1006 N N . PRO A 1 135 ? -11.393 -10.447 -3.447 1.00 81.00 135 PRO A N 1
ATOM 1007 C CA . PRO A 1 135 ? -9.972 -10.324 -3.723 1.00 81.00 135 PRO A CA 1
ATOM 1008 C C . PRO A 1 135 ? -9.741 -9.524 -5.005 1.00 81.00 135 PRO A C 1
ATOM 1010 O O . PRO A 1 135 ? -10.388 -9.741 -6.030 1.00 81.00 135 PRO A O 1
ATOM 1013 N N . VAL A 1 136 ? -8.774 -8.607 -4.960 1.00 79.44 136 VAL A N 1
ATOM 1014 C CA . VAL A 1 136 ? -8.387 -7.797 -6.118 1.00 79.44 136 VAL A CA 1
ATOM 1015 C C . VAL A 1 136 ? -7.091 -8.340 -6.707 1.00 79.44 136 VAL A C 1
ATOM 1017 O O . VAL A 1 136 ? -6.053 -8.360 -6.046 1.00 79.44 136 VAL A O 1
ATOM 1020 N N . ALA A 1 137 ? -7.126 -8.731 -7.981 1.00 78.44 137 ALA A N 1
ATOM 1021 C CA . ALA A 1 137 ? -5.928 -9.089 -8.729 1.00 78.44 137 ALA A CA 1
ATOM 1022 C C . ALA A 1 137 ? -5.278 -7.830 -9.325 1.00 78.44 137 ALA A C 1
ATOM 1024 O O . ALA A 1 137 ? -5.791 -7.225 -10.268 1.00 78.44 137 ALA A O 1
ATOM 1025 N N . LEU A 1 138 ? -4.126 -7.425 -8.786 1.00 74.75 138 LEU A N 1
ATOM 1026 C CA . LEU A 1 138 ? -3.361 -6.307 -9.337 1.00 74.75 138 LEU A CA 1
ATOM 1027 C C . LEU A 1 138 ? -2.613 -6.738 -10.602 1.00 74.75 138 LEU A C 1
ATOM 1029 O O . LEU A 1 138 ? -1.700 -7.568 -10.571 1.00 74.75 138 LEU A O 1
ATOM 1033 N N . LYS A 1 139 ? -2.962 -6.116 -11.729 1.00 78.88 139 LYS A N 1
ATOM 1034 C CA . LYS A 1 139 ? -2.247 -6.304 -12.988 1.00 78.88 139 LYS A CA 1
ATOM 1035 C C . LYS A 1 139 ? -1.008 -5.414 -13.044 1.00 78.88 139 LYS A C 1
ATOM 1037 O O . LYS A 1 139 ? -1.099 -4.196 -13.156 1.00 78.88 139 LYS A O 1
ATOM 1042 N N . HIS A 1 140 ? 0.160 -6.045 -13.056 1.00 72.38 140 HIS A N 1
ATOM 1043 C CA . HIS A 1 140 ? 1.453 -5.354 -13.130 1.00 72.38 140 HIS A CA 1
ATOM 1044 C C . HIS A 1 140 ? 1.986 -5.192 -14.565 1.00 72.38 140 HIS A C 1
ATOM 1046 O O . HIS A 1 140 ? 2.976 -4.494 -14.792 1.00 72.38 140 HIS A O 1
ATOM 1052 N N . ASN A 1 141 ? 1.316 -5.810 -15.542 1.00 77.06 141 ASN A N 1
ATOM 1053 C CA . ASN A 1 141 ? 1.729 -5.839 -16.941 1.00 77.06 141 ASN A CA 1
ATOM 1054 C C . ASN A 1 141 ? 0.975 -4.813 -17.791 1.00 77.06 141 ASN A C 1
ATOM 1056 O O . ASN A 1 141 ? -0.169 -4.466 -17.511 1.00 77.06 141 ASN A O 1
ATOM 1060 N N . ARG A 1 142 ? 1.619 -4.373 -18.877 1.00 76.75 142 ARG A N 1
ATOM 1061 C CA . ARG A 1 142 ? 1.052 -3.422 -19.849 1.00 76.75 142 ARG A CA 1
ATOM 1062 C C . ARG A 1 142 ? 0.285 -4.078 -21.001 1.00 76.75 142 ARG A C 1
ATOM 1064 O O . ARG A 1 142 ? -0.232 -3.355 -21.841 1.00 76.75 142 ARG A O 1
ATOM 1071 N N . HIS A 1 143 ? 0.238 -5.408 -21.060 1.00 81.06 143 HIS A N 1
ATOM 1072 C CA . HIS A 1 143 ? -0.527 -6.127 -22.083 1.00 81.06 143 HIS A CA 1
ATOM 1073 C C . HIS A 1 143 ? -2.026 -5.823 -21.971 1.00 81.06 143 HIS A C 1
ATOM 1075 O O . HIS A 1 143 ? -2.473 -5.284 -20.955 1.00 81.06 143 HIS A O 1
ATOM 1081 N N . GLY A 1 144 ? -2.806 -6.180 -22.993 1.00 84.06 144 GLY A N 1
ATOM 1082 C CA . GLY A 1 144 ? -4.271 -6.145 -22.939 1.00 84.06 144 GLY A CA 1
ATOM 1083 C C . GLY A 1 144 ? -4.814 -7.032 -21.814 1.00 84.06 144 GLY A C 1
ATOM 1084 O O . GLY A 1 144 ? -4.102 -7.878 -21.270 1.00 84.06 144 GLY A O 1
ATOM 1085 N N . LEU A 1 145 ? -6.028 -6.766 -21.333 1.00 82.88 145 LEU A N 1
ATOM 1086 C CA . LEU A 1 145 ? -6.730 -7.746 -20.494 1.00 82.88 145 LEU A CA 1
ATOM 1087 C C . LEU A 1 145 ? -7.126 -8.918 -21.405 1.00 82.88 145 LEU A C 1
ATOM 1089 O O . LEU A 1 145 ? -7.625 -8.667 -22.494 1.00 82.88 145 LEU A O 1
ATOM 1093 N N . GLY A 1 146 ? -6.870 -10.158 -20.978 1.00 81.81 146 GLY A N 1
ATOM 1094 C CA . GLY A 1 146 ? -7.193 -11.359 -21.764 1.00 81.81 146 GLY A CA 1
ATOM 1095 C C . GLY A 1 146 ? -6.206 -11.708 -22.888 1.00 81.81 146 GLY A C 1
ATOM 1096 O O . GLY A 1 146 ? -6.632 -12.283 -23.881 1.00 81.81 146 GLY A O 1
ATOM 1097 N N . HIS A 1 147 ? -4.925 -11.348 -22.754 1.00 60.56 147 HIS A N 1
ATOM 1098 C CA . HIS A 1 147 ? -3.889 -11.528 -23.778 1.00 60.56 147 HIS A CA 1
ATOM 1099 C C . HIS A 1 147 ? -2.657 -12.259 -23.238 1.00 60.56 147 HIS A C 1
ATOM 1101 O O . HIS A 1 147 ? -2.400 -12.124 -22.015 1.00 60.56 147 HIS A O 1
#

Foldseek 3Di:
DQCLLPPPVCPPCFKDKDPFDDPVVVLLVLLLCLLQVWDWDDDPDGIIMTGDDPSRHDGDPVSVVLNVVSVVQPDPDDDGDPVNVVSSVVSNCVVPPQPDDDDCPDPVVVVCVVVVDDQQFADDPRSPHDNGDDDDDDDPDPDDVPD

Radius of gyration: 19.48 Å; chains: 1; bounding box: 56×38×41 Å